Protein AF-A0A2R6I1R2-F1 (afdb_monomer)

Structure (mmCIF, N/CA/C/O backbone):
data_AF-A0A2R6I1R2-F1
#
_entry.id   AF-A0A2R6I1R2-F1
#
loop_
_atom_site.group_PDB
_atom_site.id
_atom_site.type_symbol
_atom_site.label_atom_id
_atom_site.label_alt_id
_atom_site.label_comp_id
_atom_site.label_asym_id
_atom_site.label_entity_id
_atom_site.label_seq_id
_atom_site.pdbx_PDB_ins_code
_atom_site.Cartn_x
_atom_site.Cartn_y
_atom_site.Cartn_z
_atom_site.occupancy
_atom_site.B_iso_or_equiv
_atom_site.auth_seq_id
_atom_site.auth_comp_id
_atom_site.auth_asym_id
_atom_site.auth_atom_id
_atom_site.pdbx_PDB_model_num
ATOM 1 N N . MET A 1 1 ? -19.273 8.021 10.657 1.00 81.50 1 MET A N 1
ATOM 2 C CA . MET A 1 1 ? -19.097 7.770 9.207 1.00 81.50 1 MET A CA 1
ATOM 3 C C . MET A 1 1 ? -17.972 6.760 9.063 1.00 81.50 1 MET A C 1
ATOM 5 O O . MET A 1 1 ? -17.013 6.895 9.808 1.00 81.50 1 MET A O 1
ATOM 9 N N . LYS A 1 2 ? -18.098 5.754 8.187 1.00 93.62 2 LYS A N 1
ATOM 10 C CA . LYS A 1 2 ? -17.021 4.786 7.920 1.00 93.62 2 LYS A CA 1
ATOM 11 C C . LYS A 1 2 ? -16.395 5.075 6.558 1.00 93.62 2 LYS A C 1
ATOM 13 O O . LYS A 1 2 ? -17.133 5.311 5.605 1.00 93.62 2 LYS A O 1
ATOM 18 N N . LEU A 1 3 ? -15.069 5.062 6.482 1.00 96.50 3 LEU A N 1
ATOM 19 C CA . LEU A 1 3 ? -14.292 5.295 5.268 1.00 96.50 3 LEU A CA 1
ATOM 20 C C . LEU A 1 3 ? -13.717 3.979 4.740 1.00 96.50 3 LEU A C 1
ATOM 22 O O . LEU A 1 3 ? -13.249 3.143 5.513 1.00 96.50 3 LEU A O 1
ATOM 26 N N . ALA A 1 4 ? -13.722 3.824 3.420 1.00 97.25 4 ALA A N 1
ATOM 27 C CA . ALA A 1 4 ? -12.852 2.883 2.729 1.00 97.25 4 ALA A CA 1
ATOM 28 C C . ALA A 1 4 ? -11.654 3.673 2.194 1.00 97.25 4 ALA A C 1
ATOM 30 O O . ALA A 1 4 ? -11.840 4.671 1.497 1.00 97.25 4 ALA A O 1
ATOM 31 N N . MET A 1 5 ? -10.442 3.267 2.556 1.00 97.88 5 MET A N 1
ATOM 32 C CA . MET A 1 5 ? -9.220 4.002 2.241 1.00 97.88 5 MET A CA 1
ATOM 33 C C . MET A 1 5 ? -8.270 3.149 1.407 1.00 97.88 5 MET A C 1
ATOM 35 O O . MET A 1 5 ? -8.045 1.976 1.703 1.00 97.88 5 MET A O 1
ATOM 39 N N . ILE A 1 6 ? -7.687 3.764 0.378 1.00 98.56 6 ILE A N 1
ATOM 40 C CA . ILE A 1 6 ? -6.678 3.139 -0.475 1.00 98.56 6 ILE A CA 1
ATOM 41 C C . ILE A 1 6 ? -5.411 3.990 -0.409 1.00 98.56 6 ILE A C 1
ATOM 43 O O . ILE A 1 6 ? -5.393 5.131 -0.867 1.00 98.56 6 ILE A O 1
ATOM 47 N N . GLY A 1 7 ? -4.354 3.442 0.185 1.00 98.56 7 GLY A N 1
ATOM 48 C CA . GLY A 1 7 ? -3.036 4.058 0.232 1.00 98.56 7 GLY A CA 1
ATOM 49 C C . GLY A 1 7 ? -2.257 3.692 -1.024 1.00 98.56 7 GLY A C 1
ATOM 50 O O . GLY A 1 7 ? -1.815 2.555 -1.149 1.00 98.56 7 GLY A O 1
ATOM 51 N N . PHE A 1 8 ? -2.097 4.634 -1.954 1.00 98.25 8 PHE A N 1
ATOM 52 C CA . PHE A 1 8 ? -1.417 4.386 -3.227 1.00 98.25 8 PHE A CA 1
ATOM 53 C C . PHE A 1 8 ? 0.034 4.891 -3.210 1.00 98.25 8 PHE A C 1
ATOM 55 O O . PHE A 1 8 ? 0.300 6.042 -2.849 1.00 98.25 8 PHE A O 1
ATOM 62 N N . GLY A 1 9 ? 0.973 4.031 -3.607 1.00 98.12 9 GLY A N 1
ATOM 63 C CA . GLY A 1 9 ? 2.410 4.304 -3.555 1.00 98.12 9 GLY A CA 1
ATOM 64 C C . GLY A 1 9 ? 2.959 4.405 -2.126 1.00 98.12 9 GLY A C 1
ATOM 65 O O . GLY A 1 9 ? 2.249 4.193 -1.142 1.00 98.12 9 GLY A O 1
ATOM 66 N N . GLN A 1 10 ? 4.243 4.753 -1.994 1.00 98.12 10 GLN A N 1
ATOM 67 C CA . GLN A 1 10 ? 4.926 4.761 -0.694 1.00 98.12 10 GLN A CA 1
ATOM 68 C C . GLN A 1 10 ? 4.297 5.749 0.299 1.00 98.12 10 GLN A C 1
ATOM 70 O O . GLN A 1 10 ? 4.024 5.401 1.449 1.00 98.12 10 GLN A O 1
ATOM 75 N N . ALA A 1 11 ? 4.066 6.990 -0.139 1.00 98.25 11 ALA A N 1
ATOM 76 C CA . ALA A 1 11 ? 3.512 8.035 0.716 1.00 98.25 11 ALA A CA 1
ATOM 77 C C . ALA A 1 11 ? 2.070 7.712 1.131 1.00 98.25 11 ALA A C 1
ATOM 79 O O . ALA A 1 11 ? 1.746 7.779 2.315 1.00 98.25 11 ALA A O 1
ATOM 80 N N . GLY A 1 12 ? 1.228 7.302 0.176 1.00 98.62 12 GLY A N 1
ATOM 81 C CA . GLY A 1 12 ? -0.153 6.914 0.455 1.00 98.62 12 GLY A CA 1
ATOM 82 C C . GLY A 1 12 ? -0.239 5.722 1.406 1.00 98.62 12 GLY A C 1
ATOM 83 O O . GLY A 1 12 ? -1.037 5.754 2.340 1.00 98.62 12 GLY A O 1
ATOM 84 N N . GLY A 1 13 ? 0.624 4.715 1.225 1.00 98.69 13 GLY A N 1
ATOM 85 C CA . GLY A 1 13 ? 0.739 3.574 2.133 1.00 98.69 13 GLY A CA 1
ATOM 86 C C . GLY A 1 13 ? 1.073 3.997 3.565 1.00 98.69 13 GLY A C 1
ATOM 87 O O . GLY A 1 13 ? 0.340 3.648 4.482 1.00 98.69 13 GLY A O 1
ATOM 88 N N . LYS A 1 14 ? 2.109 4.824 3.763 1.00 98.81 14 LYS A N 1
ATOM 89 C CA . LYS A 1 14 ? 2.504 5.316 5.099 1.00 98.81 14 LYS A CA 1
ATOM 90 C C . LYS A 1 14 ? 1.426 6.170 5.772 1.00 98.81 14 LYS A C 1
ATOM 92 O O . LYS A 1 14 ? 1.243 6.078 6.983 1.00 98.81 14 LYS A O 1
ATOM 97 N N . ILE A 1 15 ? 0.718 7.007 5.010 1.00 98.69 15 ILE A N 1
ATOM 98 C CA . ILE A 1 15 ? -0.388 7.816 5.543 1.00 98.69 15 ILE A CA 1
ATOM 99 C C . ILE A 1 15 ? -1.533 6.907 5.996 1.00 98.69 15 ILE A C 1
ATOM 101 O O . ILE A 1 15 ? -2.035 7.076 7.105 1.00 98.69 15 ILE A O 1
ATOM 105 N N . LEU A 1 16 ? -1.921 5.932 5.168 1.00 98.56 16 LEU A N 1
ATOM 106 C CA . LEU A 1 16 ? -2.944 4.950 5.524 1.00 98.56 16 LEU A CA 1
ATOM 107 C C . LEU A 1 16 ? -2.562 4.168 6.788 1.00 98.56 16 LEU A C 1
ATOM 109 O O . LEU A 1 16 ? -3.391 4.001 7.678 1.00 98.56 16 LEU A O 1
ATOM 113 N N . ASP A 1 17 ? -1.305 3.744 6.884 1.00 98.50 17 ASP A N 1
ATOM 114 C CA . ASP A 1 17 ? -0.784 2.997 8.029 1.00 98.50 17 ASP A CA 1
ATOM 115 C C . ASP A 1 17 ? -0.919 3.789 9.338 1.00 98.50 17 ASP A C 1
ATOM 117 O O . ASP A 1 17 ? -1.420 3.280 10.339 1.00 98.50 17 ASP A O 1
ATOM 121 N N . ARG A 1 18 ? -0.595 5.090 9.307 1.00 98.38 18 ARG A N 1
ATOM 122 C CA . ARG A 1 18 ? -0.791 5.999 10.450 1.00 98.38 18 ARG A CA 1
ATOM 123 C C . ARG A 1 18 ? -2.258 6.269 10.765 1.00 98.38 18 ARG A C 1
ATOM 125 O O . ARG A 1 18 ? -2.603 6.462 11.929 1.00 98.38 18 ARG A O 1
ATOM 132 N N . PHE A 1 19 ? -3.135 6.271 9.764 1.00 97.88 19 PHE A N 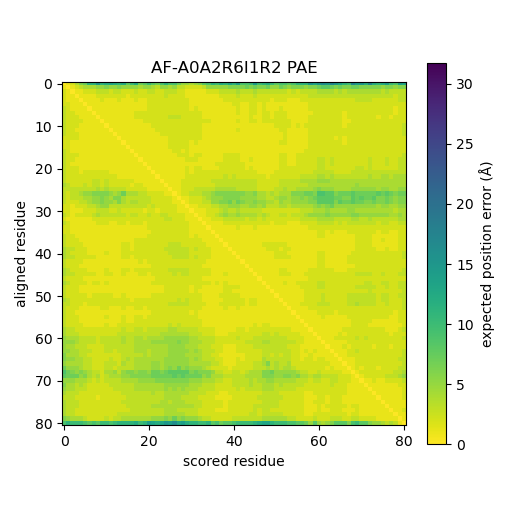1
ATOM 133 C CA . PHE A 1 19 ? -4.576 6.357 10.002 1.00 97.88 19 PHE A CA 1
ATOM 134 C C . PHE A 1 19 ? -5.109 5.117 10.721 1.00 97.88 19 PHE A C 1
ATOM 136 O O . PHE A 1 19 ? -5.905 5.260 11.646 1.00 97.88 19 PHE A O 1
ATOM 143 N N . LEU A 1 20 ? -4.654 3.920 10.342 1.00 97.81 20 LEU A N 1
ATOM 144 C CA . LEU A 1 20 ? -5.026 2.678 11.022 1.00 97.81 20 LEU A CA 1
ATOM 145 C C . LEU A 1 20 ? -4.475 2.617 12.445 1.00 97.81 20 LEU A C 1
ATOM 147 O O . LEU A 1 20 ? -5.213 2.257 13.359 1.00 97.81 20 LEU A O 1
ATOM 151 N N . GLU A 1 21 ? -3.223 3.022 12.658 1.00 98.06 21 GLU A N 1
ATOM 152 C CA . GLU A 1 21 ? -2.662 3.192 14.001 1.00 98.06 21 GLU A CA 1
ATOM 153 C C . GLU A 1 21 ? -3.550 4.105 14.851 1.00 98.06 21 GLU A C 1
ATOM 155 O O . GLU A 1 21 ? -3.946 3.755 15.962 1.00 98.06 21 GLU A O 1
ATOM 160 N N . TYR A 1 22 ? -3.902 5.279 14.326 1.00 97.62 22 TYR A N 1
ATOM 161 C CA . TYR A 1 22 ? -4.747 6.228 15.038 1.00 97.62 22 TYR A CA 1
ATOM 162 C C . TYR A 1 22 ? -6.122 5.633 15.363 1.00 97.62 22 TYR A C 1
ATOM 164 O O . TYR A 1 22 ? -6.567 5.726 16.508 1.00 97.62 22 TYR A O 1
ATOM 172 N N . ASP A 1 23 ? -6.777 5.012 14.378 1.00 96.56 23 ASP A N 1
ATOM 173 C CA . ASP A 1 23 ? -8.133 4.478 14.514 1.00 96.56 23 ASP A CA 1
ATOM 174 C C . ASP A 1 23 ? -8.198 3.318 15.511 1.00 96.56 23 ASP A C 1
ATOM 176 O O . ASP A 1 23 ? -9.090 3.278 16.360 1.00 96.56 23 ASP A O 1
ATOM 180 N N . THR A 1 24 ? -7.213 2.416 15.461 1.00 94.69 24 THR A N 1
ATOM 181 C CA . THR A 1 24 ? -7.130 1.245 16.345 1.00 94.69 24 THR A CA 1
ATOM 182 C C . THR A 1 24 ? -6.719 1.615 17.767 1.00 94.69 24 THR A C 1
ATOM 184 O O . THR A 1 24 ? -7.339 1.143 18.718 1.00 94.69 24 THR A O 1
ATOM 187 N N . THR A 1 25 ? -5.735 2.504 17.945 1.00 96.88 25 THR A N 1
ATOM 188 C CA . THR A 1 25 ? -5.262 2.910 19.284 1.00 96.88 25 THR A CA 1
ATOM 189 C C . THR A 1 25 ? -6.269 3.768 20.045 1.00 96.88 25 THR A C 1
ATOM 191 O O . THR A 1 25 ? -6.264 3.772 21.275 1.00 96.88 25 THR A O 1
ATOM 194 N N . ARG A 1 26 ? -7.136 4.501 19.336 1.00 96.19 26 ARG A N 1
ATOM 195 C CA . ARG A 1 26 ? -8.152 5.383 19.940 1.00 96.19 26 ARG A CA 1
ATOM 196 C C . ARG A 1 26 ? -9.569 4.829 19.873 1.00 96.19 26 ARG A C 1
ATOM 198 O O . ARG A 1 26 ? -10.468 5.427 20.457 1.00 96.19 26 ARG A O 1
ATOM 205 N N . GLY A 1 27 ? -9.776 3.718 19.169 1.00 93.88 27 GLY A N 1
ATOM 206 C CA . GLY A 1 27 ? -11.086 3.095 19.009 1.00 93.88 27 GLY A CA 1
ATOM 207 C C . GLY A 1 27 ? -12.102 3.988 18.293 1.00 93.88 27 GLY A C 1
ATOM 208 O O . GLY A 1 27 ? -13.289 3.926 18.610 1.00 93.88 27 GLY A O 1
ATOM 209 N N . THR A 1 28 ? -11.666 4.847 17.361 1.00 94.25 28 THR A N 1
ATOM 210 C CA . THR A 1 28 ? -12.583 5.781 16.682 1.00 94.25 28 THR A CA 1
ATOM 211 C C . THR A 1 28 ? -13.517 5.082 15.691 1.00 94.25 28 THR A C 1
ATOM 213 O O . THR A 1 28 ? -14.624 5.569 15.454 1.00 94.25 28 THR A O 1
ATOM 216 N N . GLY A 1 29 ? -13.113 3.929 15.145 1.00 93.06 29 GLY A N 1
ATOM 217 C CA . GLY A 1 29 ? -13.919 3.102 14.240 1.00 93.06 29 GLY A CA 1
ATOM 218 C C . GLY A 1 29 ? -14.287 3.789 12.918 1.00 93.06 29 GLY A C 1
ATOM 219 O O . GLY A 1 29 ? -15.331 3.489 12.329 1.00 93.06 29 GLY A O 1
ATOM 220 N N . ILE A 1 30 ? -13.469 4.747 12.480 1.00 95.19 30 ILE A N 1
ATOM 221 C CA . ILE A 1 30 ? -13.658 5.532 11.259 1.00 95.19 30 ILE A CA 1
ATOM 222 C C . ILE A 1 30 ? -13.216 4.721 10.041 1.00 95.19 30 ILE A C 1
ATOM 224 O O . ILE A 1 30 ? -13.854 4.824 8.990 1.00 95.19 30 ILE A O 1
ATOM 228 N N . VAL A 1 31 ? -12.165 3.903 10.150 1.00 95.88 31 VAL A N 1
ATOM 229 C CA . VAL A 1 31 ? -11.652 3.128 9.015 1.00 95.88 31 VAL A CA 1
ATOM 230 C C . VAL A 1 31 ? -12.421 1.812 8.925 1.00 95.88 31 VAL A C 1
ATOM 232 O O . VAL A 1 31 ? -12.235 0.895 9.715 1.00 95.88 31 VAL A O 1
ATOM 235 N N . GLY A 1 32 ? -13.330 1.724 7.953 1.00 94.44 32 GLY A N 1
ATOM 236 C CA . GLY A 1 32 ? -14.096 0.506 7.691 1.00 94.44 32 GLY A CA 1
ATOM 237 C C . GLY A 1 32 ? -13.305 -0.519 6.881 1.00 94.44 32 GLY A C 1
ATOM 238 O O . GLY A 1 32 ? -13.393 -1.711 7.159 1.00 94.44 32 GLY A O 1
ATOM 239 N N . HIS A 1 33 ? -12.532 -0.050 5.897 1.00 96.00 33 HIS A N 1
ATOM 240 C CA . HIS A 1 33 ? -11.680 -0.875 5.038 1.00 96.00 33 HIS A CA 1
ATOM 241 C C . HIS A 1 33 ? -10.413 -0.108 4.650 1.00 96.00 33 HIS A C 1
ATOM 243 O O . HIS A 1 33 ? -10.469 1.100 4.416 1.00 96.00 33 HIS A O 1
ATOM 249 N N . ALA A 1 34 ? -9.287 -0.811 4.544 1.00 97.81 34 ALA A N 1
ATOM 250 C CA . ALA A 1 34 ? -7.990 -0.233 4.214 1.00 97.81 34 ALA A CA 1
ATOM 251 C C . ALA A 1 34 ? -7.211 -1.167 3.286 1.00 97.81 34 ALA A C 1
ATOM 253 O O . ALA A 1 34 ? -7.063 -2.342 3.607 1.00 97.81 34 ALA A O 1
ATOM 254 N N . VAL A 1 35 ? -6.709 -0.638 2.169 1.00 98.69 35 VAL A N 1
ATOM 255 C CA . VAL A 1 35 ? -5.873 -1.366 1.199 1.00 98.69 35 VAL A CA 1
ATOM 256 C C . VAL A 1 35 ? -4.654 -0.520 0.851 1.00 98.69 35 VAL A C 1
ATOM 258 O O . VAL A 1 35 ? -4.794 0.661 0.540 1.00 98.69 35 VAL A O 1
ATOM 261 N N . ALA A 1 36 ? -3.460 -1.106 0.872 1.00 98.88 36 ALA A N 1
ATOM 262 C CA . ALA A 1 36 ? -2.244 -0.456 0.390 1.00 98.88 36 ALA A CA 1
ATOM 263 C C . ALA A 1 36 ? -1.862 -1.022 -0.980 1.00 98.88 36 ALA A C 1
ATOM 265 O O . ALA A 1 36 ? -1.767 -2.234 -1.135 1.00 98.88 36 ALA A O 1
ATOM 266 N N . VAL A 1 37 ? -1.6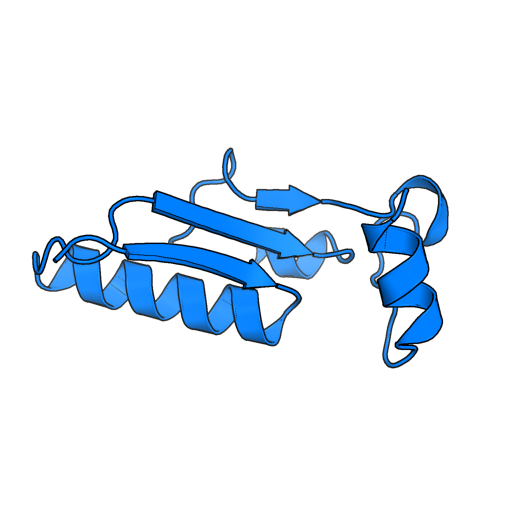22 -0.158 -1.964 1.00 98.75 37 VAL A N 1
ATOM 267 C CA . VAL A 1 37 ? -1.252 -0.542 -3.333 1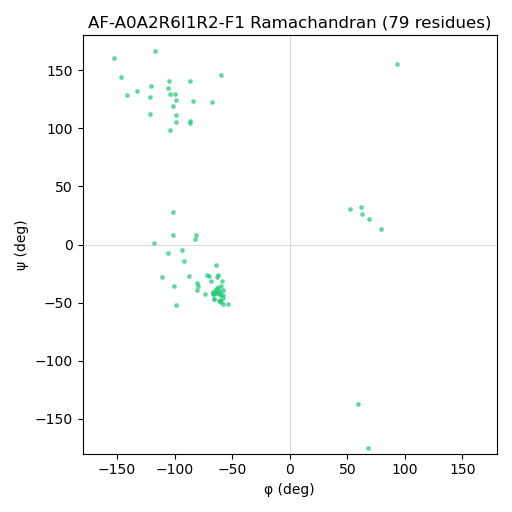.00 98.75 37 VAL A CA 1
ATOM 268 C C . VAL A 1 37 ? 0.093 0.079 -3.674 1.00 98.75 37 VAL A C 1
ATOM 270 O O . VAL A 1 37 ? 0.269 1.291 -3.542 1.00 98.75 37 VAL A O 1
ATOM 273 N N . ASN A 1 38 ? 1.057 -0.723 -4.120 1.00 98.62 38 ASN A N 1
ATOM 274 C CA . ASN A 1 38 ? 2.359 -0.210 -4.545 1.00 98.62 38 ASN A CA 1
ATOM 275 C C . ASN A 1 38 ? 3.005 -1.123 -5.599 1.00 98.62 38 ASN A C 1
ATOM 277 O O . ASN A 1 38 ? 2.660 -2.294 -5.729 1.00 98.62 38 ASN A O 1
ATOM 281 N N . THR A 1 39 ? 3.969 -0.583 -6.340 1.00 98.50 39 THR A N 1
ATOM 282 C CA . THR A 1 39 ? 4.833 -1.314 -7.281 1.00 98.50 39 THR A CA 1
ATOM 283 C C . THR A 1 39 ? 6.135 -1.795 -6.631 1.00 98.50 39 THR A C 1
ATOM 285 O O . THR A 1 39 ? 6.839 -2.632 -7.198 1.00 98.50 39 THR A O 1
ATOM 288 N N . ALA A 1 40 ? 6.473 -1.285 -5.442 1.00 98.44 40 ALA A N 1
ATOM 289 C CA . ALA A 1 40 ? 7.648 -1.683 -4.675 1.00 98.44 40 ALA A CA 1
ATOM 290 C C . ALA A 1 40 ? 7.277 -2.643 -3.533 1.00 98.44 40 ALA A C 1
ATOM 292 O O . ALA A 1 40 ? 6.546 -2.285 -2.607 1.00 98.44 40 ALA A O 1
ATOM 293 N N . LYS A 1 41 ? 7.827 -3.864 -3.557 1.00 98.25 41 LYS A N 1
ATOM 294 C CA . LYS A 1 41 ? 7.570 -4.882 -2.525 1.00 98.25 41 LYS A CA 1
ATOM 295 C C . LYS A 1 41 ? 8.102 -4.454 -1.155 1.00 98.25 41 LYS A C 1
ATOM 297 O O . LYS A 1 41 ? 7.438 -4.677 -0.148 1.00 98.25 41 LYS A O 1
ATOM 302 N N . ALA A 1 42 ? 9.285 -3.838 -1.120 1.00 98.25 42 ALA A N 1
ATOM 303 C CA . ALA A 1 42 ? 9.914 -3.384 0.121 1.00 98.25 42 ALA A CA 1
ATOM 304 C C . ALA A 1 42 ? 9.051 -2.353 0.866 1.00 98.25 42 ALA A C 1
ATOM 306 O O . ALA A 1 42 ? 8.909 -2.448 2.081 1.00 98.25 42 ALA A O 1
ATOM 307 N N . ASP A 1 43 ? 8.416 -1.434 0.135 1.00 98.44 43 ASP A N 1
ATOM 308 C CA . ASP A 1 43 ? 7.523 -0.434 0.725 1.00 98.44 43 ASP A CA 1
ATOM 309 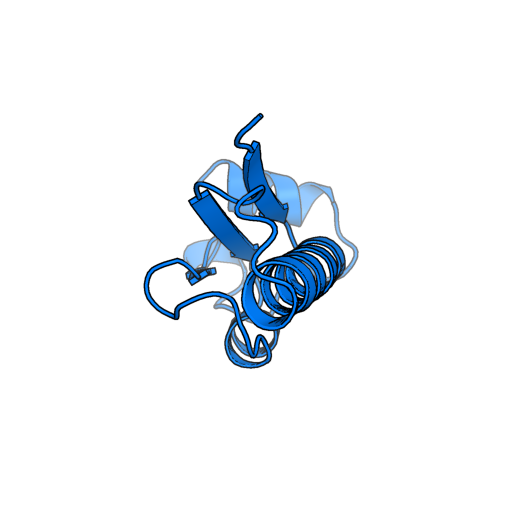C C . ASP A 1 43 ? 6.295 -1.071 1.379 1.00 98.44 43 ASP A C 1
ATOM 311 O O . ASP A 1 43 ? 5.906 -0.657 2.466 1.00 98.44 43 ASP A O 1
ATOM 315 N N . LEU A 1 44 ? 5.691 -2.079 0.738 1.00 98.62 44 LEU A N 1
ATOM 316 C CA . LEU A 1 44 ? 4.549 -2.797 1.311 1.00 98.62 44 LEU A CA 1
ATOM 317 C C . LEU A 1 44 ? 4.955 -3.599 2.546 1.00 98.62 44 LEU A C 1
ATOM 319 O O . LEU A 1 44 ? 4.230 -3.597 3.534 1.00 98.62 44 LEU A O 1
ATOM 323 N N . MET A 1 45 ? 6.109 -4.271 2.524 1.00 98.19 45 MET A N 1
ATOM 324 C CA . MET A 1 45 ? 6.605 -5.011 3.693 1.00 98.19 45 MET A CA 1
ATOM 325 C C . MET A 1 45 ? 6.904 -4.089 4.883 1.00 98.19 45 MET A C 1
ATOM 327 O O . MET A 1 45 ? 6.784 -4.526 6.019 1.00 98.19 45 MET A O 1
ATOM 331 N N . GLY A 1 46 ? 7.242 -2.821 4.631 1.00 98.12 46 GLY A N 1
ATOM 332 C CA . GLY A 1 46 ? 7.521 -1.824 5.665 1.00 98.12 46 GLY A CA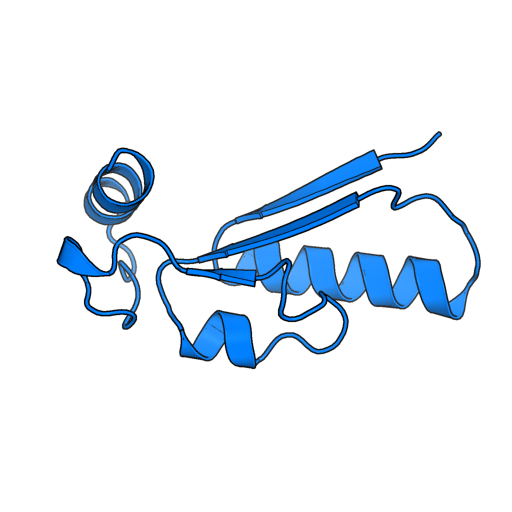 1
ATOM 333 C C . GLY A 1 46 ? 6.296 -1.160 6.306 1.00 98.12 46 GLY A C 1
ATOM 334 O O . GLY A 1 46 ? 6.481 -0.175 7.014 1.00 98.12 46 GLY A O 1
ATOM 335 N N . LEU A 1 47 ? 5.074 -1.623 6.023 1.00 98.69 47 LEU A N 1
ATOM 336 C CA . LEU A 1 47 ? 3.859 -1.171 6.713 1.00 98.69 47 LEU A CA 1
ATOM 337 C C . LEU A 1 47 ? 3.643 -1.993 7.991 1.00 98.69 47 LEU A C 1
ATOM 339 O O . LEU A 1 47 ? 3.825 -3.214 7.972 1.00 98.69 47 LEU A O 1
ATOM 343 N N . ASP A 1 48 ? 3.211 -1.342 9.067 1.00 98.44 48 ASP A N 1
ATOM 344 C CA . ASP A 1 48 ? 3.063 -1.958 10.388 1.00 98.44 48 ASP A CA 1
ATOM 345 C C . ASP A 1 48 ? 1.602 -2.337 10.695 1.00 98.44 48 ASP A C 1
ATOM 347 O O . ASP A 1 48 ? 1.345 -3.367 11.316 1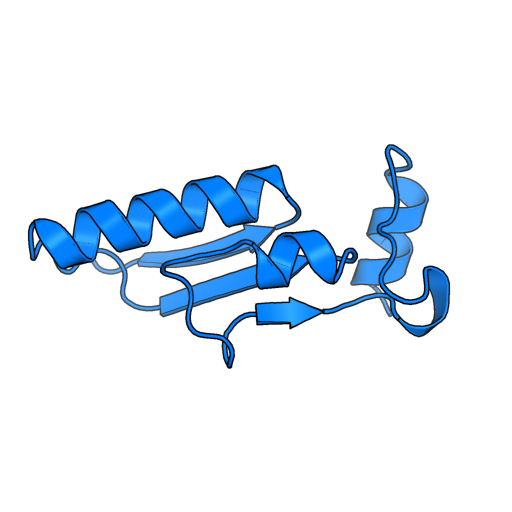.00 98.44 48 ASP A O 1
ATOM 351 N N . TYR A 1 49 ? 0.633 -1.536 10.240 1.00 98.12 49 TYR A N 1
ATOM 352 C CA . TYR A 1 49 ? -0.779 -1.633 10.639 1.00 98.12 49 TYR A CA 1
ATOM 353 C C . TYR A 1 49 ? -1.715 -2.122 9.528 1.00 98.12 49 TYR A C 1
ATOM 355 O O . TYR A 1 49 ? -2.751 -2.718 9.825 1.00 98.12 49 TYR A O 1
ATOM 363 N N . VAL A 1 50 ? -1.392 -1.897 8.250 1.00 98.44 50 VAL A N 1
ATOM 364 C CA . VAL A 1 50 ? -2.159 -2.480 7.134 1.00 98.44 50 VAL A CA 1
ATOM 365 C C . VAL A 1 50 ? -1.957 -4.005 7.124 1.00 98.44 50 VAL A C 1
ATOM 367 O O . VAL A 1 50 ? -0.813 -4.437 6.997 1.00 98.44 50 VAL A O 1
ATOM 370 N N . PRO A 1 51 ? -3.003 -4.850 7.198 1.00 97.50 51 PRO A N 1
ATOM 371 C CA . PRO A 1 51 ? -2.848 -6.311 7.147 1.00 97.50 51 PRO A CA 1
ATOM 372 C C . PRO A 1 51 ? -2.182 -6.787 5.851 1.00 97.50 51 PRO A C 1
ATOM 374 O O . PRO A 1 51 ? -2.403 -6.182 4.801 1.00 97.50 51 PRO A O 1
ATOM 377 N N . GLU A 1 52 ? -1.372 -7.849 5.896 1.00 97.62 52 GLU A N 1
ATOM 378 C CA . GLU A 1 52 ? -0.623 -8.338 4.725 1.00 97.62 52 GLU A CA 1
ATOM 379 C C . GLU A 1 52 ? -1.537 -8.696 3.547 1.00 97.62 52 GLU A C 1
ATOM 381 O O . GLU A 1 52 ? -1.239 -8.359 2.403 1.00 97.62 52 GLU A O 1
ATOM 386 N N . GLU A 1 53 ? -2.694 -9.294 3.824 1.00 98.00 53 GLU A N 1
ATOM 387 C CA . GLU A 1 53 ? -3.717 -9.647 2.840 1.00 98.00 53 GLU A CA 1
ATOM 388 C C . GLU A 1 53 ? -4.340 -8.430 2.134 1.00 98.00 53 GLU A C 1
ATOM 390 O O . GLU A 1 53 ? -4.938 -8.566 1.067 1.00 98.00 53 GLU A O 1
ATOM 395 N N . HIS A 1 54 ? -4.184 -7.232 2.702 1.00 98.44 54 HIS A N 1
ATOM 396 C CA . HIS A 1 54 ? -4.645 -5.967 2.129 1.00 98.44 54 HIS A CA 1
ATOM 397 C C . HIS A 1 54 ? -3.514 -5.167 1.462 1.00 98.44 54 HIS A C 1
ATOM 399 O O . HIS A 1 54 ? -3.715 -4.015 1.065 1.00 98.44 54 HIS A O 1
ATOM 405 N N . ARG A 1 55 ? -2.316 -5.751 1.331 1.00 98.56 55 ARG A N 1
ATOM 406 C CA . ARG A 1 55 ? -1.166 -5.150 0.647 1.00 98.56 55 ARG A CA 1
ATOM 407 C C . ARG A 1 55 ? -1.064 -5.714 -0.766 1.00 98.56 55 ARG A C 1
ATOM 409 O O . ARG A 1 55 ? -0.634 -6.842 -0.984 1.00 98.56 55 ARG A O 1
ATOM 416 N N . VAL A 1 56 ? -1.438 -4.905 -1.747 1.00 98.56 56 VAL A N 1
ATOM 417 C CA . VAL A 1 56 ? -1.497 -5.295 -3.154 1.00 98.56 56 VAL A CA 1
ATOM 418 C C . VAL A 1 56 ? -0.240 -4.822 -3.876 1.00 98.56 56 VAL A C 1
ATOM 420 O O . VAL A 1 56 ? -0.025 -3.625 -4.083 1.00 98.56 56 VAL A O 1
ATOM 423 N N . LEU A 1 57 ? 0.591 -5.782 -4.282 1.00 98.56 57 LEU A N 1
ATOM 424 C CA . LEU A 1 57 ? 1.711 -5.542 -5.188 1.00 98.56 57 LEU A CA 1
ATOM 425 C C . LEU A 1 57 ? 1.211 -5.579 -6.638 1.00 98.56 57 LEU A C 1
ATOM 427 O O . LEU A 1 57 ? 0.659 -6.597 -7.056 1.00 98.56 57 LEU A O 1
ATOM 431 N N . ILE A 1 58 ? 1.442 -4.499 -7.386 1.00 98.38 58 ILE A N 1
ATOM 432 C CA . ILE A 1 58 ? 1.089 -4.367 -8.811 1.00 98.38 58 ILE A CA 1
ATOM 433 C C . ILE A 1 58 ? 2.333 -4.174 -9.691 1.00 98.38 58 ILE A C 1
ATOM 435 O O . ILE A 1 58 ? 3.423 -3.873 -9.194 1.00 98.38 58 ILE A O 1
ATOM 439 N N . GLY A 1 59 ? 2.181 -4.322 -11.010 1.00 97.31 59 GLY A N 1
ATOM 440 C CA . GLY A 1 59 ? 3.243 -4.047 -11.983 1.00 97.31 59 GLY A CA 1
ATOM 441 C C . GLY A 1 59 ? 4.422 -5.026 -11.957 1.00 97.31 59 GLY A C 1
ATOM 442 O O . GLY A 1 59 ? 5.519 -4.676 -12.400 1.00 97.31 59 GLY A O 1
ATOM 443 N N . GLN A 1 60 ? 4.253 -6.250 -11.438 1.00 97.25 60 GLN A N 1
ATOM 444 C CA . GLN A 1 60 ? 5.336 -7.242 -11.350 1.00 97.25 60 GLN A CA 1
ATOM 445 C C . GLN A 1 60 ? 5.919 -7.610 -12.725 1.00 97.25 60 GLN A C 1
ATOM 447 O O . GLN A 1 60 ? 7.130 -7.813 -12.828 1.00 97.25 60 GLN A O 1
ATOM 452 N N . SER A 1 61 ? 5.084 -7.656 -13.768 1.00 95.88 61 SER A N 1
ATOM 453 C CA . SER A 1 61 ? 5.474 -7.850 -15.176 1.00 95.88 61 SER A CA 1
ATOM 454 C C . SER A 1 61 ? 6.431 -6.768 -15.679 1.00 95.88 61 SER A C 1
ATOM 456 O O . SER A 1 61 ? 7.290 -7.041 -16.516 1.00 95.88 61 SER A O 1
ATOM 458 N N . VAL A 1 62 ? 6.302 -5.552 -15.144 1.00 94.69 62 VAL A N 1
ATOM 459 C CA . VAL A 1 62 ? 6.973 -4.352 -15.639 1.00 94.69 62 VAL A CA 1
ATOM 460 C C . VAL A 1 62 ? 8.232 -4.024 -14.837 1.00 94.69 62 VAL A C 1
ATOM 462 O O . VAL A 1 62 ? 9.303 -3.841 -15.409 1.00 94.69 62 VAL A O 1
ATOM 465 N N . VAL A 1 63 ? 8.110 -3.952 -13.508 1.00 96.81 63 VAL A N 1
ATOM 466 C CA . VAL A 1 63 ? 9.164 -3.442 -12.605 1.00 96.81 63 VAL A CA 1
ATOM 467 C C . VAL A 1 63 ? 9.683 -4.487 -11.616 1.00 96.81 63 VAL A C 1
ATOM 469 O O . VAL A 1 63 ? 10.534 -4.193 -10.774 1.00 96.81 63 VAL A O 1
ATOM 472 N N . LYS A 1 64 ? 9.176 -5.728 -11.684 1.00 96.50 64 LYS A N 1
ATOM 473 C CA . LYS A 1 64 ? 9.614 -6.862 -10.846 1.00 96.50 64 LYS A CA 1
ATOM 474 C C . LYS A 1 64 ? 9.613 -6.558 -9.339 1.00 96.50 64 LYS A C 1
ATOM 476 O O . LYS A 1 64 ? 10.453 -7.072 -8.605 1.00 96.50 64 LYS A O 1
ATOM 481 N N . GLY A 1 65 ? 8.711 -5.691 -8.877 1.00 96.31 65 GLY A N 1
ATOM 482 C CA . GLY A 1 65 ? 8.589 -5.332 -7.463 1.00 96.31 65 GLY A CA 1
ATOM 483 C C . GLY A 1 65 ? 9.612 -4.317 -6.930 1.00 96.31 65 GLY A C 1
ATOM 484 O O . GLY A 1 65 ? 9.708 -4.180 -5.710 1.00 96.31 65 GLY A O 1
ATOM 485 N N . HIS A 1 66 ? 10.369 -3.623 -7.789 1.00 97.25 66 HIS A N 1
ATOM 486 C CA . HIS A 1 66 ? 11.372 -2.621 -7.378 1.00 97.25 66 HIS A CA 1
ATOM 487 C C . HI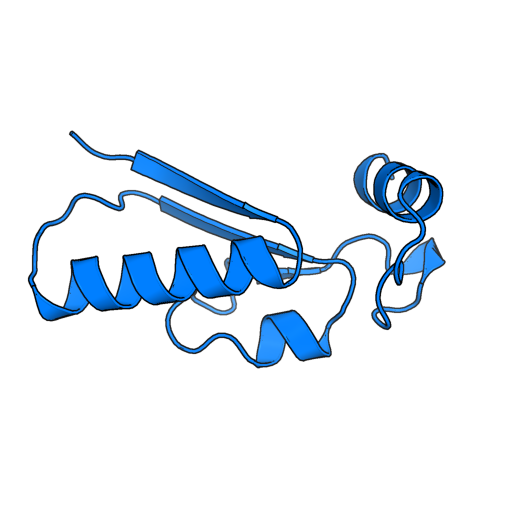S A 1 66 ? 10.839 -1.180 -7.350 1.00 97.25 66 HIS A C 1
ATOM 489 O O . HIS A 1 66 ? 11.542 -0.277 -6.905 1.00 97.25 66 HIS A O 1
ATOM 495 N N . GLY A 1 67 ? 9.594 -0.970 -7.782 1.00 96.62 67 GLY A N 1
ATOM 496 C CA . GLY A 1 67 ? 8.980 0.350 -7.888 1.00 96.62 67 GLY A CA 1
ATOM 497 C C . GLY A 1 67 ? 9.128 0.992 -9.269 1.00 96.62 67 GLY A C 1
ATOM 498 O O . GLY A 1 67 ? 10.050 0.689 -10.020 1.00 96.62 67 GLY A O 1
ATOM 499 N N . ALA A 1 68 ? 8.210 1.906 -9.589 1.00 96.25 68 ALA A N 1
ATOM 500 C CA . ALA A 1 68 ? 8.241 2.723 -10.809 1.00 96.25 68 ALA A CA 1
ATOM 501 C C . ALA A 1 68 ? 9.158 3.965 -10.702 1.00 96.25 68 ALA A C 1
ATOM 503 O O . ALA A 1 68 ? 9.192 4.796 -11.606 1.00 96.25 68 ALA A O 1
ATOM 504 N N . GLY A 1 69 ? 9.880 4.123 -9.585 1.00 93.50 69 GLY A N 1
ATOM 505 C CA . GLY A 1 69 ? 10.729 5.287 -9.338 1.00 93.50 69 GLY A CA 1
ATOM 506 C C . GLY A 1 69 ? 9.939 6.598 -9.366 1.00 93.50 69 GLY A C 1
ATOM 507 O O . GLY A 1 69 ? 8.839 6.689 -8.822 1.00 93.50 69 GLY A O 1
ATOM 508 N N . THR A 1 70 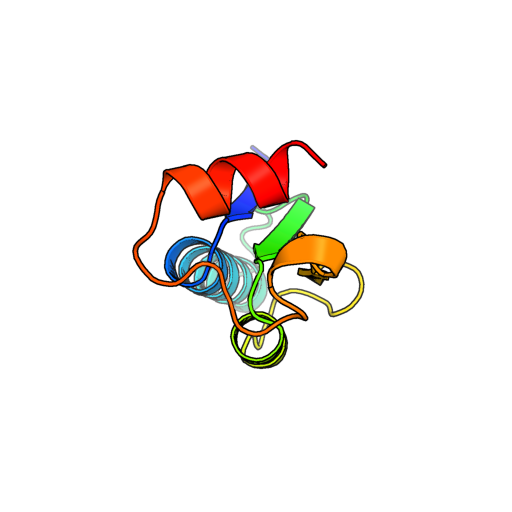? 10.509 7.618 -10.004 1.00 94.06 70 THR A N 1
ATOM 509 C CA . THR A 1 70 ? 9.881 8.933 -10.198 1.00 94.06 70 THR A CA 1
ATOM 510 C C . THR A 1 70 ? 9.308 9.096 -11.608 1.00 94.06 70 THR A C 1
ATOM 512 O O . THR A 1 70 ? 9.263 10.216 -12.107 1.00 94.06 70 THR A O 1
ATOM 515 N N . GLU A 1 71 ? 8.916 7.999 -12.266 1.00 96.62 71 GLU A N 1
ATOM 516 C CA . GLU A 1 71 ? 8.369 7.989 -13.629 1.00 96.62 71 GLU A CA 1
ATOM 517 C C . GLU A 1 71 ? 6.839 7.790 -13.594 1.00 96.62 71 GLU A C 1
ATOM 519 O O . GLU A 1 71 ? 6.364 6.656 -13.467 1.00 96.62 71 GLU A O 1
ATOM 524 N N . PRO A 1 72 ? 6.027 8.863 -13.707 1.00 94.62 72 PRO A N 1
ATOM 525 C CA . PRO A 1 72 ? 4.572 8.756 -13.593 1.00 94.62 72 PRO A CA 1
ATOM 526 C C . PRO A 1 72 ? 3.948 7.868 -14.672 1.00 94.62 72 PRO A C 1
ATOM 528 O O . PRO A 1 72 ? 3.031 7.108 -14.380 1.00 94.62 72 PRO A O 1
ATOM 531 N N . GLU A 1 73 ? 4.478 7.915 -15.895 1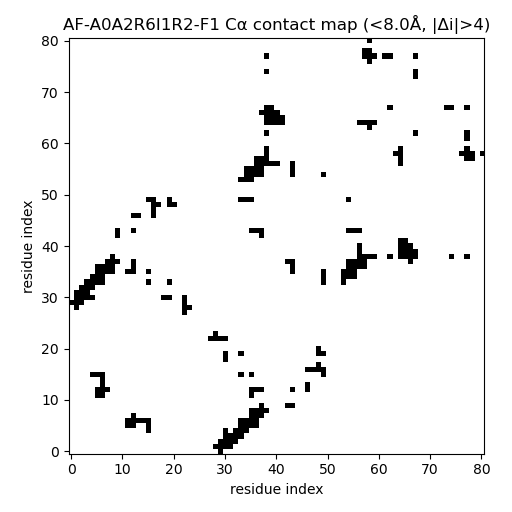.00 96.94 73 GLU A N 1
ATOM 532 C CA . GLU A 1 73 ? 4.012 7.108 -17.031 1.00 96.94 73 GLU A CA 1
ATOM 533 C C . GLU A 1 73 ? 4.222 5.606 -16.787 1.00 96.94 73 GLU A C 1
ATOM 535 O O . GLU A 1 73 ? 3.360 4.779 -17.093 1.00 96.94 73 GLU A O 1
ATOM 540 N N . LEU A 1 74 ? 5.348 5.239 -16.165 1.00 96.69 74 LEU A N 1
ATOM 541 C CA . LEU A 1 74 ? 5.619 3.861 -15.767 1.00 96.69 74 LEU A CA 1
ATOM 542 C C . LEU A 1 74 ? 4.655 3.407 -14.664 1.00 96.69 74 LEU A C 1
ATOM 544 O O . LEU A 1 74 ? 4.148 2.285 -14.714 1.00 96.69 74 LEU A O 1
ATOM 548 N N . GLY A 1 75 ? 4.375 4.285 -13.696 1.00 97.06 75 GLY A N 1
ATOM 549 C CA . GLY A 1 75 ? 3.378 4.056 -12.649 1.00 97.06 75 GLY A CA 1
ATOM 550 C C . GLY A 1 75 ? 1.961 3.876 -13.203 1.00 97.06 75 GLY A C 1
ATOM 551 O O . GLY A 1 75 ? 1.252 2.959 -12.785 1.00 97.06 75 GLY A O 1
ATOM 552 N N . GLU A 1 76 ? 1.570 4.690 -14.187 1.00 97.56 76 GLU A N 1
ATOM 553 C CA . GLU A 1 76 ? 0.299 4.547 -14.903 1.00 97.56 76 GLU A CA 1
ATOM 554 C C . GLU A 1 76 ? 0.217 3.181 -15.592 1.00 97.56 76 GLU A C 1
ATOM 556 O O . GLU A 1 76 ? -0.755 2.450 -15.388 1.00 97.56 76 GLU A O 1
ATOM 561 N N . ARG A 1 77 ? 1.256 2.794 -16.346 1.00 97.19 77 ARG A N 1
ATOM 562 C CA . ARG A 1 77 ? 1.298 1.493 -17.028 1.00 97.19 77 ARG A CA 1
ATOM 563 C C . ARG A 1 77 ? 1.149 0.334 -16.045 1.00 97.19 77 ARG A C 1
ATOM 565 O O . ARG A 1 77 ? 0.329 -0.545 -16.276 1.00 97.19 77 ARG A O 1
ATOM 572 N N . CYS A 1 78 ? 1.879 0.370 -14.929 1.00 97.12 78 CYS A N 1
ATOM 573 C CA . CYS A 1 78 ? 1.800 -0.663 -13.891 1.00 97.12 78 CYS A CA 1
ATOM 574 C C . CYS A 1 78 ? 0.415 -0.776 -13.240 1.00 97.12 78 CYS A C 1
ATOM 576 O O . CYS A 1 78 ? 0.105 -1.822 -12.686 1.00 97.12 78 CYS A O 1
ATOM 578 N N . THR A 1 79 ? -0.367 0.305 -13.241 1.00 97.12 79 THR A N 1
ATOM 579 C CA . THR A 1 79 ? -1.710 0.347 -12.640 1.00 97.12 79 THR A CA 1
ATOM 580 C C . THR A 1 79 ? -2.793 -0.101 -13.619 1.00 97.12 79 THR A C 1
ATOM 582 O O . THR A 1 79 ? -3.854 -0.554 -13.199 1.00 97.12 79 THR A O 1
ATOM 585 N N . ARG A 1 80 ? -2.553 0.074 -14.923 1.00 95.94 80 ARG A N 1
ATOM 586 C CA . ARG A 1 80 ? -3.495 -0.274 -15.992 1.00 95.94 80 ARG A CA 1
ATOM 587 C C . ARG A 1 80 ? -3.475 -1.766 -16.343 1.00 95.94 80 ARG A C 1
ATOM 589 O O . ARG A 1 80 ? -4.509 -2.272 -16.773 1.00 95.94 80 ARG A O 1
ATOM 596 N N . GLU A 1 81 ? -2.310 -2.408 -16.232 1.00 86.06 81 GLU A N 1
ATOM 597 C CA . GLU A 1 81 ? -2.121 -3.864 -16.399 1.00 86.06 81 GLU A CA 1
ATOM 598 C C . GLU A 1 81 ? -2.730 -4.661 -15.239 1.00 86.06 81 GLU A C 1
ATOM 600 O O . GLU A 1 81 ? -3.391 -5.683 -15.535 1.00 86.06 81 GLU A O 1
#

pLDDT: mean 96.91, std 2.58, range [81.5, 98.88]

Sequence (81 aa):
MKLAMIGFGQAGGKILDRFLEYDTTRGTGIVGHAVAVNTAKADLMGLDYVPEEHRVLIGQSVVKGHGAGTEPELGERCTRE

Secondary structure (DSSP, 8-state):
--EEEEEEHHHHHHHHHHHHHHHHHHT---EEEEEEEESBHHHHHT-SSS-GGGEEE--HHHHTTB--TT-HHHHHHHHH-

Foldseek 3Di:
DADAAEQEELVRLVVLLVVQVVCVVVVVRRYPHYAYEFQAPVSLVPRDRHDNVRYHHWQCVPRVRHGPPPDVVSVVVRVVD

Nearest PDB structures (foldseek):
  4b46-assembly1_A  TM=9.941E-01  e=2.240E-10  Haloferax volcanii
  4b45-assembly1_A  TM=9.605E-01  e=6.608E-06  Haloferax volcanii
  3zid-assembly2_B  TM=9.383E-01  e=1.644E-02  Methanothrix thermoacetophila
  6kbw-assembly1_B  TM=4.388E-01  e=5.509E+00  Myroides profundi
  7c5o-assembly1_O  TM=4.020E-01  e=8.226E+00  Escherichia coli BL21(DE3)

Solvent-accessible surface area (backbone atoms only — not comparable to full-atom values): 4558 Å² total; per-residue (Å²): 122,70,41,78,46,74,10,57,41,66,68,31,30,55,53,46,24,51,50,46,47,52,28,66,78,68,66,68,66,36,70,69,42,69,35,32,36,29,35,26,51,66,59,58,70,71,51,86,58,59,56,72,94,36,49,44,80,38,27,52,93,77,45,68,32,71,33,50,82,93,39,67,69,54,43,51,51,32,69,74,108

Mean predicted aligned error: 2.39 Å

Radius of gyration: 13.22 Å; Cα contacts (8 Å, |Δi|>4): 138; chains: 1; bounding box: 30×19×37 Å